Protein AF-A0A7J7JKM2-F1 (afdb_monomer_lite)

Foldseek 3Di:
DDDPPPPPDVVNLLVLLVVVLVVCVVCVPPPDDDDLVNSCVPRCPVNNVCSVVSPVSNVVVNVVVCVVVVD

Structure (mmCIF, N/CA/C/O backbone):
data_AF-A0A7J7JKM2-F1
#
_entry.id   AF-A0A7J7JKM2-F1
#
loop_
_atom_site.group_PDB
_atom_site.id
_atom_site.type_symbol
_atom_site.label_atom_id
_atom_site.label_alt_id
_atom_site.label_comp_id
_atom_site.label_asym_id
_atom_site.label_entity_id
_atom_site.label_seq_id
_atom_site.pdbx_PDB_ins_code
_atom_site.Cartn_x
_atom_site.Cartn_y
_atom_site.Cartn_z
_atom_site.occupancy
_atom_site.B_iso_or_equiv
_atom_site.auth_seq_id
_atom_site.auth_comp_id
_atom_site.auth_asym_id
_atom_site.auth_atom_id
_atom_site.pdbx_PDB_model_num
ATOM 1 N N . MET A 1 1 ? 19.004 -12.205 -27.968 1.00 37.06 1 MET A N 1
ATOM 2 C CA . MET A 1 1 ? 19.503 -12.361 -26.587 1.00 37.06 1 MET A CA 1
ATOM 3 C C . MET A 1 1 ? 18.686 -11.452 -25.693 1.00 37.06 1 MET A C 1
ATOM 5 O O . MET A 1 1 ? 18.553 -10.273 -25.991 1.00 37.06 1 MET A O 1
ATOM 9 N N . SER A 1 2 ? 18.048 -12.045 -24.691 1.00 50.78 2 SER A N 1
ATOM 10 C CA . SER A 1 2 ? 17.079 -11.423 -23.792 1.00 50.78 2 SER A CA 1
ATOM 11 C C . SER A 1 2 ? 17.787 -10.667 -22.674 1.00 50.78 2 SER A C 1
ATOM 13 O O . SER A 1 2 ? 18.588 -11.277 -21.975 1.00 50.78 2 SER A O 1
ATOM 15 N N . GLN A 1 3 ? 17.457 -9.390 -22.467 1.00 40.66 3 GLN A N 1
ATOM 16 C CA . GLN A 1 3 ? 17.667 -8.689 -21.193 1.00 40.66 3 GLN A CA 1
ATOM 17 C C . GLN A 1 3 ? 16.847 -7.387 -21.166 1.00 40.66 3 GLN A C 1
ATOM 19 O O . GLN A 1 3 ? 17.362 -6.279 -21.264 1.00 40.66 3 GLN A O 1
ATOM 24 N N . SER A 1 4 ? 15.523 -7.515 -21.040 1.00 41.09 4 SER A N 1
ATOM 25 C CA . SER A 1 4 ? 14.677 -6.406 -20.591 1.00 41.09 4 SER A CA 1
ATOM 26 C C . SER A 1 4 ? 14.821 -6.290 -19.074 1.00 41.09 4 SER A C 1
ATOM 28 O O . SER A 1 4 ? 14.009 -6.822 -18.314 1.00 41.09 4 SER A O 1
ATOM 30 N N . SER A 1 5 ? 15.895 -5.647 -18.625 1.00 48.25 5 SER A N 1
ATOM 31 C CA . SER A 1 5 ? 16.038 -5.225 -17.234 1.00 48.25 5 SER A CA 1
ATOM 32 C C . SER A 1 5 ? 14.927 -4.219 -16.942 1.00 48.25 5 SER A C 1
ATOM 34 O O . SER A 1 5 ? 15.017 -3.055 -17.319 1.00 48.25 5 SER A O 1
ATOM 36 N N . GLN A 1 6 ? 13.836 -4.699 -16.343 1.00 51.09 6 GLN A N 1
ATOM 37 C CA . GLN A 1 6 ? 12.716 -3.882 -15.894 1.00 51.09 6 GLN A CA 1
ATOM 38 C C . GLN A 1 6 ? 13.196 -2.983 -14.752 1.00 51.09 6 GLN A C 1
ATOM 40 O O . GLN A 1 6 ? 13.096 -3.327 -13.574 1.00 51.09 6 GLN A O 1
ATOM 45 N N . THR A 1 7 ? 13.737 -1.819 -15.093 1.00 60.06 7 THR A N 1
ATOM 46 C CA . THR A 1 7 ? 13.733 -0.675 -14.189 1.00 60.06 7 THR A CA 1
ATOM 47 C C . THR A 1 7 ? 12.274 -0.419 -13.848 1.00 60.06 7 THR A C 1
ATOM 49 O O . THR A 1 7 ? 11.492 -0.022 -14.711 1.00 60.06 7 THR A O 1
ATOM 52 N N . VAL A 1 8 ? 11.887 -0.731 -12.609 1.00 64.06 8 VAL A N 1
ATOM 53 C CA . VAL A 1 8 ? 10.573 -0.372 -12.076 1.00 64.06 8 VAL A CA 1
ATOM 54 C C . VAL A 1 8 ? 10.401 1.122 -12.318 1.00 64.06 8 VAL A C 1
ATOM 56 O O . VAL A 1 8 ? 11.176 1.922 -11.787 1.00 64.06 8 VAL A O 1
ATOM 59 N N . ARG A 1 9 ? 9.445 1.498 -13.171 1.00 82.69 9 ARG A N 1
ATOM 60 C CA . ARG A 1 9 ? 9.247 2.906 -13.504 1.00 82.69 9 ARG A CA 1
ATOM 61 C C . ARG A 1 9 ? 8.689 3.592 -12.271 1.00 82.69 9 ARG A C 1
ATOM 63 O O . ARG A 1 9 ? 7.848 3.037 -11.566 1.00 82.69 9 ARG A O 1
ATOM 70 N N . GLU A 1 10 ? 9.156 4.805 -12.001 1.00 88.88 10 GLU A N 1
ATOM 71 C CA . GLU A 1 10 ? 8.684 5.573 -10.848 1.00 88.88 10 GLU A CA 1
ATOM 72 C C . GLU A 1 10 ? 7.153 5.725 -10.853 1.00 88.88 10 GLU A C 1
ATOM 74 O O . GLU A 1 10 ? 6.507 5.663 -9.807 1.00 88.88 10 GLU A O 1
ATOM 79 N N . GLU A 1 11 ? 6.566 5.852 -12.042 1.00 91.00 11 GLU A N 1
ATOM 80 C CA . GLU A 1 11 ? 5.122 5.893 -12.243 1.00 91.00 11 GLU A CA 1
ATOM 81 C C . GLU A 1 11 ? 4.408 4.637 -11.719 1.00 91.00 11 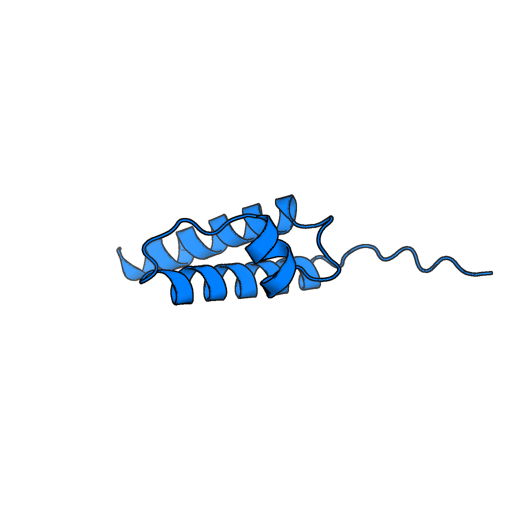GLU A C 1
ATOM 83 O O . GLU A 1 11 ? 3.387 4.757 -11.041 1.00 91.00 11 GLU A O 1
ATOM 88 N N . ASP A 1 12 ? 4.971 3.447 -11.936 1.00 92.69 12 ASP A N 1
ATOM 89 C CA . ASP A 1 12 ? 4.384 2.193 -11.457 1.00 92.69 12 ASP A CA 1
ATOM 90 C C . ASP A 1 12 ? 4.361 2.159 -9.924 1.00 92.69 12 ASP A C 1
ATOM 92 O O . ASP A 1 12 ? 3.359 1.783 -9.312 1.00 92.69 12 ASP A O 1
ATOM 96 N N . VAL A 1 13 ? 5.440 2.624 -9.285 1.00 94.75 13 VAL A N 1
ATOM 97 C CA . VAL A 1 13 ? 5.518 2.758 -7.821 1.00 94.75 13 VAL A CA 1
ATOM 98 C C . VAL A 1 13 ? 4.483 3.760 -7.317 1.00 94.75 13 VAL A C 1
ATOM 100 O O . VAL A 1 13 ? 3.791 3.487 -6.337 1.00 94.75 13 VAL A O 1
ATOM 103 N N . ASN A 1 14 ? 4.345 4.908 -7.986 1.00 95.12 14 ASN A N 1
ATOM 104 C CA . ASN A 1 14 ? 3.362 5.928 -7.624 1.00 95.12 14 ASN A CA 1
ATOM 105 C C . ASN A 1 14 ? 1.928 5.383 -7.731 1.00 95.12 14 ASN A C 1
ATOM 107 O O . ASN A 1 14 ? 1.105 5.625 -6.845 1.00 95.12 14 ASN A O 1
ATOM 111 N N . ASN A 1 15 ? 1.629 4.615 -8.779 1.00 95.56 15 ASN A N 1
ATOM 112 C CA . ASN A 1 15 ? 0.324 3.985 -8.968 1.00 95.56 15 ASN A CA 1
ATOM 113 C C . ASN A 1 15 ? 0.045 2.944 -7.878 1.00 95.56 15 ASN A C 1
ATOM 115 O O . ASN A 1 15 ? -1.002 3.009 -7.229 1.00 95.56 15 ASN A O 1
ATOM 119 N N . LYS A 1 16 ? 1.014 2.073 -7.571 1.00 96.44 16 LYS A N 1
ATOM 120 C CA . LYS A 1 16 ? 0.895 1.117 -6.460 1.00 96.44 16 LYS A CA 1
ATOM 121 C C . LYS A 1 16 ? 0.760 1.791 -5.100 1.00 96.44 16 LYS A C 1
ATOM 123 O O . LYS A 1 16 ? 0.020 1.295 -4.256 1.00 96.44 16 LYS A O 1
ATOM 128 N N . ALA A 1 17 ? 1.418 2.927 -4.883 1.00 97.31 17 ALA A N 1
ATOM 129 C CA . ALA A 1 17 ? 1.294 3.683 -3.643 1.00 97.31 17 ALA A CA 1
ATOM 130 C C . ALA A 1 17 ? -0.131 4.232 -3.466 1.00 97.31 17 ALA A C 1
ATOM 132 O O . ALA A 1 17 ? -0.696 4.131 -2.378 1.00 97.31 17 ALA A O 1
ATOM 133 N N . ARG A 1 18 ? -0.755 4.736 -4.539 1.00 97.44 18 ARG A N 1
ATOM 134 C CA . ARG A 1 18 ? -2.168 5.159 -4.520 1.00 97.44 18 ARG A CA 1
ATOM 135 C C . ARG A 1 18 ? -3.109 3.984 -4.265 1.00 97.44 18 ARG A C 1
ATOM 137 O O . ARG A 1 18 ? -4.030 4.112 -3.461 1.00 97.44 18 ARG A O 1
ATOM 144 N N . ASP A 1 19 ? -2.870 2.844 -4.907 1.00 97.25 19 ASP A N 1
ATOM 145 C CA . ASP A 1 19 ? -3.665 1.632 -4.684 1.00 97.25 19 ASP A CA 1
ATOM 146 C C . ASP A 1 19 ? -3.541 1.130 -3.242 1.00 97.25 19 ASP A C 1
ATOM 148 O O . ASP A 1 19 ? -4.536 0.736 -2.635 1.00 97.25 19 ASP A O 1
ATOM 152 N N . LEU A 1 20 ? -2.344 1.221 -2.659 1.00 97.00 20 LEU A N 1
ATOM 153 C CA . LEU A 1 20 ? -2.101 0.884 -1.262 1.00 97.00 20 LEU A CA 1
ATOM 154 C C . LEU A 1 20 ? -2.862 1.812 -0.306 1.00 97.00 20 LEU A C 1
ATOM 156 O O . LEU A 1 20 ? -3.488 1.335 0.639 1.00 97.00 20 LEU A O 1
ATOM 160 N N . VAL A 1 21 ? -2.875 3.120 -0.572 1.00 96.38 21 VAL A N 1
ATOM 161 C CA . VAL A 1 21 ? -3.673 4.082 0.207 1.00 96.38 21 VAL A CA 1
ATOM 162 C C . VAL A 1 21 ? -5.163 3.755 0.116 1.00 96.38 21 VAL A C 1
ATOM 164 O O . VAL A 1 21 ? -5.826 3.672 1.149 1.00 96.38 21 VAL A O 1
ATOM 167 N N . ARG A 1 22 ? -5.691 3.494 -1.087 1.00 95.62 22 ARG A N 1
ATOM 168 C CA . ARG A 1 22 ? -7.096 3.083 -1.272 1.00 95.62 22 ARG A CA 1
ATOM 169 C C . ARG A 1 22 ? -7.415 1.808 -0.498 1.00 95.62 22 ARG A C 1
ATOM 171 O O . ARG A 1 22 ? -8.449 1.737 0.159 1.00 95.62 22 ARG A O 1
ATOM 178 N N . PHE A 1 23 ? -6.516 0.828 -0.543 1.00 95.75 23 PHE A N 1
ATOM 179 C CA . PHE A 1 23 ? -6.663 -0.422 0.192 1.00 95.75 23 PHE A CA 1
ATOM 180 C C . PHE A 1 23 ? -6.706 -0.196 1.710 1.00 95.75 23 PHE A C 1
ATOM 182 O O . PHE A 1 23 ? -7.555 -0.779 2.387 1.00 95.75 23 PHE A O 1
ATOM 189 N N . PHE A 1 24 ? -5.851 0.683 2.244 1.00 93.44 24 PHE A N 1
ATOM 190 C CA . PHE A 1 24 ? -5.883 1.057 3.658 1.00 93.44 24 PHE A CA 1
ATOM 191 C C . PHE A 1 24 ? -7.181 1.762 4.044 1.00 93.44 24 PHE A C 1
ATOM 193 O O . PHE A 1 24 ? -7.808 1.356 5.021 1.00 93.44 24 PHE A O 1
ATOM 200 N N . LEU A 1 25 ? -7.623 2.748 3.260 1.00 91.38 25 LEU A N 1
ATOM 201 C CA . LEU A 1 25 ? -8.870 3.476 3.514 1.00 91.38 25 LEU A CA 1
ATOM 202 C C . LEU A 1 25 ? -10.087 2.540 3.508 1.00 91.38 25 LEU A C 1
ATOM 204 O O . LEU A 1 25 ? -10.892 2.567 4.438 1.00 91.38 25 LEU A O 1
ATOM 208 N N . ALA A 1 26 ? -10.175 1.646 2.519 1.00 92.38 26 ALA A N 1
ATOM 209 C CA . ALA A 1 26 ? -11.242 0.648 2.426 1.00 92.38 26 ALA A CA 1
ATOM 210 C C . ALA A 1 26 ? -11.231 -0.368 3.584 1.00 92.38 26 ALA A C 1
ATOM 212 O O . ALA A 1 26 ? -12.246 -0.997 3.874 1.00 92.38 26 ALA A O 1
ATOM 213 N N . SER A 1 27 ? -10.091 -0.530 4.258 1.00 92.38 27 SER A N 1
ATOM 214 C CA . SER A 1 27 ? -9.906 -1.502 5.339 1.00 92.38 27 SER A CA 1
ATOM 215 C C . SER A 1 27 ? -9.989 -0.892 6.739 1.00 92.38 27 SER A C 1
ATOM 217 O O . SER A 1 27 ? -9.747 -1.591 7.720 1.00 92.38 27 SER A O 1
ATOM 219 N N . THR A 1 28 ? -10.337 0.389 6.859 1.00 85.00 28 THR A N 1
ATOM 220 C CA . THR A 1 28 ? -10.433 1.100 8.149 1.00 85.00 28 THR A CA 1
ATOM 221 C C . THR A 1 28 ? -11.457 0.487 9.108 1.00 85.00 28 THR A C 1
ATOM 223 O O . THR A 1 28 ? -11.255 0.515 10.316 1.00 85.00 28 THR A O 1
ATOM 226 N N . GLY A 1 29 ? -12.512 -0.153 8.593 1.00 87.94 29 GLY A N 1
ATOM 227 C CA . GLY A 1 29 ? -13.500 -0.880 9.403 1.00 87.94 29 GLY A CA 1
ATOM 228 C C . GLY A 1 29 ? -13.043 -2.259 9.903 1.00 87.94 29 GLY A C 1
ATOM 229 O O . GLY A 1 29 ? -13.815 -2.974 10.545 1.00 87.94 29 GLY A O 1
ATOM 230 N N . ARG A 1 30 ? -11.817 -2.691 9.584 1.00 90.31 30 ARG A N 1
ATOM 231 C CA . ARG A 1 30 ? -11.339 -4.041 9.899 1.00 90.31 30 ARG A CA 1
ATOM 232 C C . ARG A 1 30 ? -10.775 -4.101 11.321 1.00 90.31 30 ARG A C 1
ATOM 234 O O . ARG A 1 30 ? -9.957 -3.283 11.716 1.00 90.31 30 ARG A O 1
ATOM 241 N N . LYS A 1 31 ? -11.147 -5.142 12.074 1.00 85.19 31 LYS A N 1
ATOM 242 C CA . LYS A 1 31 ? -10.682 -5.374 13.460 1.00 85.19 31 LYS A CA 1
ATOM 243 C C . LYS A 1 31 ? -9.244 -5.899 13.571 1.00 85.19 31 LYS A C 1
ATOM 245 O O . LYS A 1 31 ? -8.742 -6.065 14.676 1.00 85.19 31 LYS A O 1
ATOM 250 N N . ALA A 1 32 ? -8.608 -6.223 12.446 1.00 90.31 32 ALA A N 1
ATOM 251 C CA . ALA A 1 32 ? -7.288 -6.839 12.404 1.00 90.31 32 ALA A CA 1
ATOM 252 C C . ALA A 1 32 ? -6.313 -5.979 11.589 1.00 90.31 32 ALA A C 1
ATOM 254 O O . ALA A 1 32 ? -6.710 -5.442 10.549 1.00 90.31 32 ALA A O 1
ATOM 255 N N . PRO A 1 33 ? -5.038 -5.892 12.012 1.00 90.44 33 PRO A N 1
ATOM 256 C CA . PRO A 1 33 ? -4.026 -5.159 11.271 1.00 90.44 33 PRO A CA 1
ATOM 257 C C . PRO A 1 33 ? -3.777 -5.811 9.910 1.00 90.44 33 PRO A C 1
ATOM 259 O O . PRO A 1 33 ? -3.757 -7.039 9.771 1.00 90.44 33 PRO A O 1
ATOM 262 N N . ILE A 1 34 ? -3.548 -4.976 8.902 1.00 93.31 34 ILE A N 1
ATOM 263 C CA . ILE A 1 34 ? -3.182 -5.438 7.568 1.00 93.31 34 ILE A CA 1
ATOM 264 C C . ILE A 1 34 ? -1.752 -5.973 7.595 1.00 93.31 34 ILE A C 1
ATOM 266 O O . ILE A 1 34 ? -0.811 -5.279 7.982 1.00 93.31 34 ILE A O 1
ATOM 270 N N . LYS A 1 35 ? -1.583 -7.214 7.138 1.00 95.12 35 LYS A N 1
ATOM 271 C CA . LYS A 1 35 ? -0.277 -7.874 7.063 1.00 95.12 35 LYS A CA 1
ATOM 272 C C . LYS A 1 35 ? 0.418 -7.573 5.737 1.00 95.12 35 LYS A C 1
ATOM 274 O O . LYS A 1 35 ? -0.225 -7.456 4.697 1.00 95.12 35 LYS A O 1
ATOM 279 N N . ARG A 1 36 ? 1.756 -7.564 5.749 1.00 94.31 36 ARG A N 1
ATOM 280 C CA . ARG A 1 36 ? 2.580 -7.385 4.541 1.00 94.31 36 ARG A CA 1
ATOM 281 C C . ARG A 1 36 ? 2.222 -8.367 3.426 1.00 94.31 36 ARG A C 1
ATOM 283 O O . ARG A 1 36 ? 2.096 -7.940 2.289 1.00 94.31 36 ARG A O 1
ATOM 290 N N . ASN A 1 37 ? 2.033 -9.649 3.741 1.00 95.38 37 ASN A N 1
ATOM 291 C CA . ASN A 1 37 ? 1.704 -10.661 2.729 1.00 95.38 37 ASN A CA 1
ATOM 292 C C . ASN A 1 37 ? 0.385 -10.345 2.018 1.00 95.38 37 ASN A C 1
ATOM 294 O O . ASN A 1 37 ? 0.312 -10.461 0.804 1.00 95.38 37 ASN A O 1
ATOM 298 N N . GLU A 1 38 ? -0.613 -9.854 2.756 1.00 95.12 38 GLU A N 1
ATOM 299 C CA . GLU A 1 38 ? -1.892 -9.439 2.179 1.00 95.12 38 GLU A CA 1
ATOM 300 C C . GLU A 1 38 ? -1.725 -8.227 1.253 1.00 95.12 38 GLU A C 1
ATOM 302 O O . GLU A 1 38 ? -2.313 -8.186 0.176 1.00 95.12 38 GLU A O 1
ATOM 307 N N . ILE A 1 39 ? -0.881 -7.261 1.629 1.00 96.25 39 ILE A N 1
ATOM 308 C CA . ILE A 1 39 ? -0.545 -6.125 0.759 1.00 96.25 39 ILE A CA 1
ATOM 309 C C . ILE A 1 39 ? 0.172 -6.609 -0.503 1.00 96.25 39 ILE A C 1
ATOM 311 O O . ILE A 1 39 ? -0.112 -6.138 -1.603 1.00 96.25 39 ILE A O 1
ATOM 315 N N . VAL A 1 40 ? 1.113 -7.542 -0.360 1.00 96.38 40 VAL A N 1
ATOM 316 C CA . VAL A 1 40 ? 1.855 -8.079 -1.501 1.00 96.38 40 VAL A CA 1
ATOM 317 C C . VAL A 1 40 ? 0.909 -8.789 -2.464 1.00 96.38 40 VAL A C 1
ATOM 319 O O . VAL A 1 40 ? 0.944 -8.502 -3.655 1.00 96.38 40 VAL A O 1
ATOM 322 N N . GLU A 1 41 ? 0.023 -9.633 -1.951 1.00 95.94 41 GLU A N 1
ATOM 323 C CA . GLU A 1 41 ? -0.943 -10.388 -2.747 1.00 95.94 41 GLU A CA 1
ATOM 324 C C . GLU A 1 41 ? -1.974 -9.480 -3.435 1.00 95.94 41 GLU A C 1
ATOM 326 O O . GLU A 1 41 ? -2.209 -9.596 -4.638 1.00 95.94 41 GLU A O 1
ATOM 331 N N . LYS A 1 42 ? -2.566 -8.536 -2.694 1.00 95.00 42 LYS A N 1
ATOM 332 C CA . LYS A 1 42 ? -3.690 -7.727 -3.191 1.00 95.00 42 LYS A CA 1
ATOM 333 C C . LYS A 1 42 ? -3.265 -6.484 -3.964 1.00 95.00 42 LYS A C 1
ATOM 335 O O . LYS A 1 42 ? -3.969 -6.073 -4.883 1.00 95.00 42 LYS A O 1
ATOM 340 N N . VAL A 1 43 ? -2.135 -5.878 -3.599 1.00 96.38 43 VAL A N 1
ATOM 341 C CA . VAL A 1 43 ? -1.692 -4.590 -4.155 1.00 96.38 43 VAL A CA 1
ATOM 342 C C . VAL A 1 43 ? -0.452 -4.766 -5.018 1.00 96.38 43 VAL A C 1
ATOM 344 O O . VAL A 1 43 ? -0.476 -4.417 -6.201 1.00 96.38 43 VAL A O 1
ATOM 347 N N . MET A 1 44 ? 0.630 -5.317 -4.464 1.00 94.44 44 MET A N 1
ATOM 348 C CA . MET A 1 44 ? 1.928 -5.317 -5.151 1.00 94.44 44 MET A CA 1
ATOM 349 C C . MET A 1 44 ? 1.981 -6.288 -6.328 1.00 94.44 44 MET A C 1
ATOM 351 O O . MET A 1 44 ? 2.587 -5.955 -7.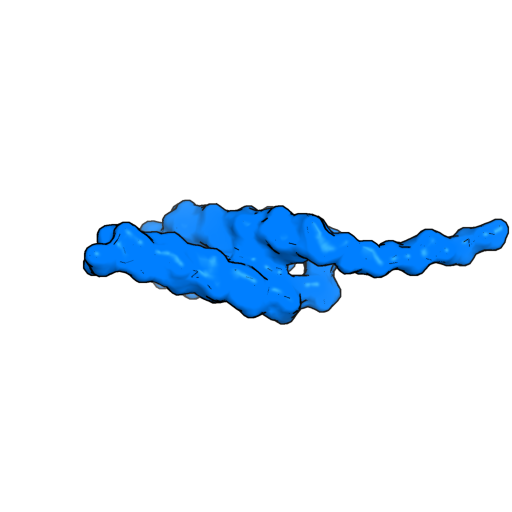346 1.00 94.44 44 MET A O 1
ATOM 355 N N . LYS A 1 45 ? 1.347 -7.460 -6.203 1.00 91.62 45 LYS A N 1
ATOM 356 C CA . LYS A 1 45 ? 1.444 -8.571 -7.156 1.00 91.62 45 LYS A CA 1
ATOM 357 C C . LYS A 1 45 ? 2.920 -8.856 -7.478 1.00 91.62 45 LYS A C 1
ATOM 359 O O . LYS A 1 45 ? 3.723 -9.075 -6.569 1.00 91.62 45 LYS A O 1
ATOM 364 N N . ASP A 1 46 ? 3.303 -8.738 -8.743 1.00 90.44 46 ASP A N 1
ATOM 365 C CA . ASP A 1 46 ? 4.655 -9.018 -9.238 1.00 90.44 46 ASP A CA 1
ATOM 366 C C . ASP A 1 46 ? 5.704 -7.985 -8.783 1.00 90.44 46 ASP A C 1
ATOM 368 O O . ASP A 1 46 ? 6.909 -8.218 -8.872 1.00 90.44 46 ASP A O 1
ATOM 372 N N . MET A 1 47 ? 5.275 -6.849 -8.221 1.00 90.75 47 MET A N 1
ATOM 373 C CA . MET A 1 47 ? 6.153 -5.759 -7.777 1.00 90.75 47 MET A CA 1
ATOM 374 C C . MET A 1 47 ? 6.589 -5.877 -6.310 1.00 90.75 47 MET A C 1
ATOM 376 O O . MET A 1 47 ? 6.952 -4.882 -5.682 1.00 90.75 47 MET A O 1
ATOM 380 N N . SER A 1 48 ? 6.580 -7.079 -5.732 1.00 92.06 48 SER A N 1
ATOM 381 C CA . SER A 1 48 ? 6.929 -7.318 -4.319 1.00 92.06 48 SER A CA 1
ATOM 382 C C . SER A 1 48 ? 8.287 -6.727 -3.900 1.00 92.06 48 SER A C 1
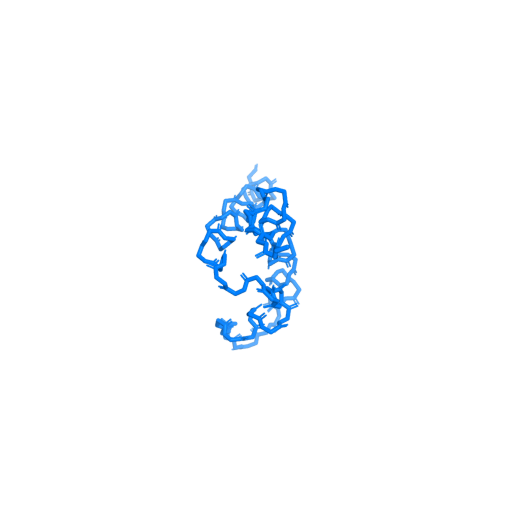ATOM 384 O O . SER A 1 48 ? 8.440 -6.263 -2.767 1.00 92.06 48 SER A O 1
ATOM 386 N N . ARG A 1 49 ? 9.258 -6.660 -4.823 1.00 93.06 49 ARG A N 1
ATOM 387 C CA . ARG A 1 49 ? 10.582 -6.043 -4.609 1.00 93.06 49 ARG A CA 1
ATOM 388 C C . ARG A 1 49 ? 10.516 -4.535 -4.352 1.00 93.06 49 ARG A C 1
ATOM 390 O O . ARG A 1 49 ? 11.340 -4.009 -3.614 1.00 93.06 49 ARG A O 1
ATOM 397 N N . ALA A 1 50 ? 9.515 -3.851 -4.902 1.00 93.50 50 ALA A N 1
ATOM 398 C CA . ALA A 1 50 ? 9.297 -2.416 -4.725 1.00 93.50 50 ALA A CA 1
ATOM 399 C C . ALA A 1 50 ? 8.457 -2.081 -3.477 1.00 93.50 50 ALA A C 1
ATOM 401 O O . ALA A 1 50 ? 8.056 -0.930 -3.303 1.00 93.50 50 ALA A 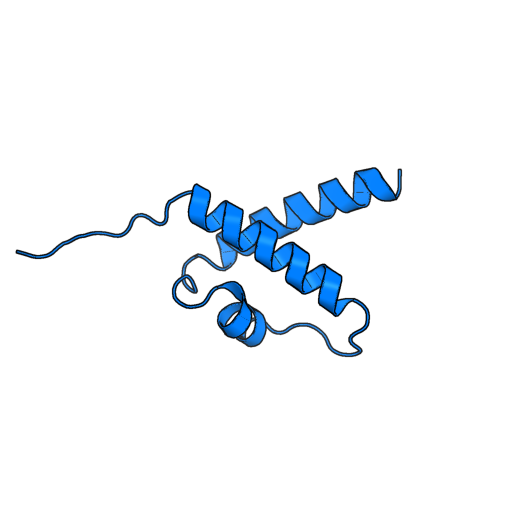O 1
ATOM 402 N N . PHE A 1 51 ? 8.174 -3.060 -2.604 1.00 95.38 51 PHE A N 1
ATOM 403 C CA . PHE A 1 51 ? 7.289 -2.883 -1.448 1.00 95.38 51 PHE A CA 1
ATOM 404 C C . PHE A 1 51 ? 7.713 -1.722 -0.546 1.00 95.38 51 PHE A C 1
ATOM 406 O O . PHE A 1 51 ? 6.890 -0.868 -0.241 1.00 95.38 51 PHE A O 1
ATOM 413 N N . ASN A 1 52 ? 8.988 -1.664 -0.146 1.00 96.12 52 ASN A N 1
ATOM 414 C CA . ASN A 1 52 ? 9.461 -0.639 0.791 1.00 96.12 52 ASN A CA 1
ATOM 415 C C . ASN A 1 52 ? 9.300 0.766 0.198 1.00 96.12 52 ASN A C 1
ATOM 417 O O . ASN A 1 52 ? 8.740 1.647 0.840 1.00 96.12 52 ASN A O 1
ATOM 421 N N . LEU A 1 53 ? 9.711 0.944 -1.060 1.00 95.12 53 LEU A N 1
ATOM 422 C CA . LEU A 1 53 ? 9.587 2.219 -1.761 1.00 95.12 53 LEU A CA 1
ATOM 423 C C . LEU A 1 53 ? 8.117 2.635 -1.943 1.00 95.12 53 LEU A C 1
ATOM 425 O O . LEU A 1 53 ? 7.761 3.793 -1.742 1.00 95.12 53 LEU A O 1
ATOM 429 N N . THR A 1 54 ? 7.254 1.677 -2.280 1.00 96.19 54 THR A N 1
ATOM 430 C CA . THR A 1 54 ? 5.811 1.904 -2.439 1.00 96.19 54 THR A CA 1
ATOM 431 C C . THR A 1 54 ? 5.155 2.282 -1.113 1.00 96.19 54 THR A C 1
ATOM 433 O O . THR A 1 54 ? 4.325 3.187 -1.075 1.00 96.19 54 THR A O 1
ATOM 436 N N . MET A 1 55 ? 5.543 1.622 -0.018 1.00 96.88 55 MET A N 1
ATOM 437 C CA . MET A 1 55 ? 5.028 1.890 1.325 1.00 96.88 55 MET A CA 1
ATOM 438 C C . MET A 1 55 ? 5.408 3.293 1.806 1.00 96.88 55 MET A C 1
ATOM 440 O O . MET A 1 55 ? 4.554 3.997 2.338 1.00 96.88 55 MET A O 1
ATOM 444 N N . GLU A 1 56 ? 6.654 3.724 1.593 1.00 97.06 56 GLU A N 1
ATOM 445 C CA . GLU A 1 56 ? 7.086 5.085 1.940 1.00 97.06 56 GLU A CA 1
ATOM 446 C C . GLU A 1 56 ? 6.282 6.141 1.174 1.00 97.06 56 GLU A C 1
ATOM 448 O O . GLU A 1 56 ? 5.699 7.038 1.784 1.00 97.06 56 GLU A O 1
ATOM 453 N N . LYS A 1 57 ? 6.125 5.978 -0.147 1.00 96.75 57 LYS A N 1
ATOM 454 C CA . LYS A 1 57 ? 5.290 6.891 -0.942 1.00 96.75 57 LYS A CA 1
ATOM 455 C C . LYS A 1 57 ? 3.823 6.881 -0.492 1.00 96.75 57 LYS A C 1
ATOM 457 O O . LYS A 1 57 ? 3.193 7.935 -0.432 1.00 96.75 57 LYS A O 1
ATOM 462 N N . ALA A 1 58 ? 3.279 5.716 -0.140 1.00 97.12 58 ALA A N 1
ATOM 463 C CA . ALA A 1 58 ? 1.910 5.598 0.360 1.00 97.12 58 ALA A CA 1
ATOM 464 C C . ALA A 1 58 ? 1.711 6.337 1.693 1.00 97.12 58 ALA A C 1
ATOM 466 O O . ALA A 1 58 ? 0.686 6.998 1.863 1.00 97.12 58 ALA A O 1
ATOM 467 N N . LYS A 1 59 ? 2.687 6.287 2.614 1.00 96.31 59 LYS A N 1
ATOM 468 C CA . LYS A 1 59 ? 2.646 7.058 3.869 1.00 96.31 59 LYS A CA 1
ATOM 469 C C . LYS A 1 59 ? 2.568 8.556 3.594 1.00 96.31 59 LYS A C 1
ATOM 471 O O . LYS A 1 59 ? 1.692 9.212 4.143 1.00 96.31 59 LYS A O 1
ATOM 476 N N . THR A 1 60 ? 3.422 9.083 2.714 1.00 96.62 60 THR A N 1
ATOM 477 C CA . THR A 1 60 ? 3.402 10.509 2.347 1.00 96.62 60 THR A CA 1
ATOM 478 C C . THR A 1 60 ? 2.045 10.926 1.783 1.00 96.62 60 THR A C 1
ATOM 480 O O . THR A 1 60 ? 1.486 11.933 2.209 1.00 96.62 60 THR A O 1
ATOM 483 N N . ILE A 1 61 ? 1.482 10.133 0.863 1.0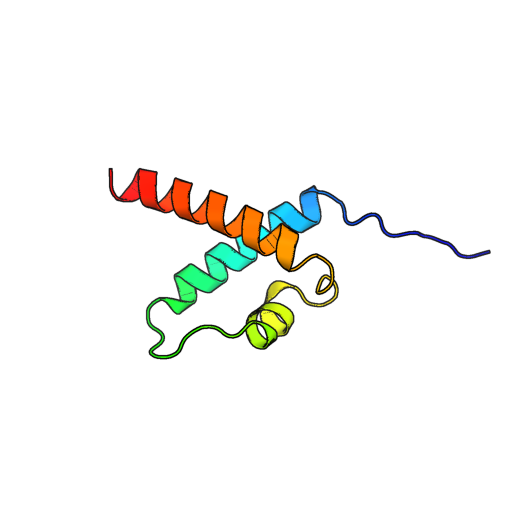0 95.75 61 ILE A N 1
ATOM 484 C CA . ILE A 1 61 ? 0.158 10.407 0.287 1.00 95.75 61 ILE A CA 1
ATOM 485 C C . ILE A 1 61 ? -0.916 10.403 1.380 1.00 95.75 61 ILE A C 1
ATOM 487 O O . ILE A 1 61 ? -1.719 11.329 1.441 1.00 95.75 61 ILE A O 1
ATOM 491 N N . MET A 1 62 ? -0.922 9.390 2.252 1.00 94.56 62 MET A N 1
ATOM 492 C CA . MET A 1 62 ? -1.899 9.282 3.336 1.00 94.56 62 MET A CA 1
ATOM 493 C C . MET A 1 62 ? -1.811 10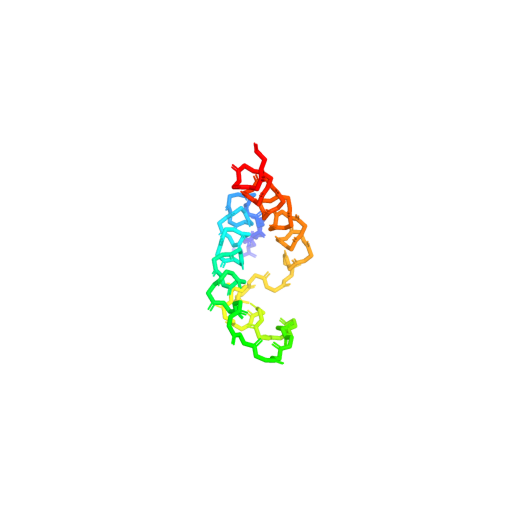.473 4.295 1.00 94.56 62 MET A C 1
ATOM 495 O O . MET A 1 62 ? -2.839 11.059 4.617 1.00 94.56 62 MET A O 1
ATOM 499 N N . THR A 1 63 ? -0.605 10.863 4.714 1.00 95.19 63 THR A N 1
ATOM 500 C CA . THR A 1 63 ? -0.402 12.021 5.594 1.00 95.19 63 THR A CA 1
ATOM 501 C C . THR A 1 63 ? -0.938 13.297 4.959 1.00 95.19 63 THR A C 1
ATOM 503 O O . THR A 1 63 ? -1.661 14.031 5.620 1.00 95.19 63 THR A O 1
ATOM 506 N N . ASN A 1 64 ? -0.657 13.537 3.676 1.00 93.88 64 ASN A N 1
ATOM 507 C CA . ASN A 1 64 ? -1.144 14.730 2.980 1.00 93.88 64 ASN A CA 1
ATOM 508 C C . ASN A 1 64 ? -2.674 14.751 2.871 1.00 93.88 64 ASN A C 1
ATOM 510 O O . ASN A 1 64 ? -3.295 15.789 3.086 1.00 93.88 64 ASN A O 1
ATOM 514 N N . VAL A 1 65 ? -3.283 13.603 2.556 1.00 90.62 65 VAL A N 1
ATOM 515 C CA . VAL A 1 65 ? -4.744 13.474 2.466 1.00 90.62 65 VAL A CA 1
ATOM 516 C C . VAL A 1 65 ? -5.392 13.700 3.829 1.00 90.62 65 VAL A C 1
ATOM 518 O O . VAL A 1 65 ? -6.337 14.473 3.931 1.00 90.62 65 VAL A O 1
ATOM 521 N N . LEU A 1 66 ? -4.883 13.057 4.882 1.00 89.19 66 LEU A N 1
ATOM 522 C CA . LEU A 1 66 ? -5.424 13.212 6.231 1.00 89.19 66 LEU A CA 1
ATOM 523 C C . LEU A 1 66 ? -5.215 14.625 6.772 1.00 89.19 66 LEU A C 1
ATOM 525 O O . LEU A 1 66 ? -6.113 15.148 7.420 1.00 89.19 66 LEU A O 1
ATOM 529 N N . PHE A 1 67 ? -4.072 15.248 6.478 1.00 93.19 67 PHE A N 1
ATOM 530 C CA . PHE A 1 67 ? -3.811 16.632 6.853 1.00 93.19 67 PHE A CA 1
ATOM 531 C C . PHE A 1 67 ? -4.864 17.567 6.255 1.00 93.19 67 PHE A C 1
ATOM 533 O O . PHE A 1 67 ? -5.474 18.314 7.001 1.00 93.19 67 PHE A O 1
ATOM 540 N N . TYR A 1 68 ? -5.150 17.450 4.955 1.00 91.31 68 TYR A N 1
ATOM 541 C CA . TYR A 1 68 ? -6.146 18.289 4.277 1.00 91.31 68 TYR A CA 1
ATOM 542 C C . TYR A 1 68 ? -7.598 18.041 4.726 1.00 91.31 68 TYR A C 1
ATOM 544 O O . TYR A 1 68 ? -8.459 18.895 4.553 1.00 91.31 68 TYR A O 1
ATOM 552 N N . ILE A 1 69 ? -7.908 16.847 5.243 1.00 84.81 69 ILE A N 1
ATOM 553 C CA . ILE A 1 69 ? -9.257 16.524 5.733 1.00 84.81 69 ILE A CA 1
ATOM 554 C C . ILE A 1 69 ? -9.459 17.011 7.172 1.00 84.81 69 ILE A C 1
ATOM 556 O O . ILE A 1 69 ? -10.573 17.377 7.542 1.00 84.81 69 ILE A O 1
ATOM 560 N N . LEU A 1 70 ? -8.414 16.944 7.999 1.00 82.88 70 LEU A N 1
ATOM 561 C CA . LEU A 1 70 ? -8.507 17.182 9.441 1.00 82.88 70 LEU A CA 1
ATOM 562 C C . LEU A 1 70 ? -8.123 18.608 9.861 1.00 82.88 70 LEU A C 1
ATOM 564 O O . LEU A 1 70 ? -8.452 18.989 10.985 1.00 82.88 70 LEU A O 1
ATOM 568 N N . PHE A 1 71 ? -7.444 19.369 8.999 1.00 72.75 71 PHE A N 1
ATOM 569 C CA . PHE A 1 71 ? -6.990 20.741 9.240 1.00 72.75 71 PHE A CA 1
ATOM 570 C C . PHE A 1 71 ? -7.339 21.639 8.055 1.00 72.75 71 PHE A C 1
ATOM 572 O O . PHE A 1 71 ? -7.729 22.798 8.318 1.00 72.75 71 PHE A O 1
#

Organism: Bugula neritina (NCBI:txid10212)

Sequence (71 aa):
MSQSSQTVREEDVNNKARDLVRFFLASTGRKAPIKRNEIVEKVMKDMSRAFNLTMEKAKTIMTNVLFYILF

pLDDT: mean 88.06, std 14.79, range [37.06, 97.44]

InterPro domains:
  IPR002190 MAGE homology domain [PF01454] (20-65)
  IPR041898 MAGE homology domain, winged helix WH1 motif [G3DSA:1.10.10.1200] (7-70)

Secondary structure (DSSP, 8-state):
---------HHHHHHHHHHHHHHHHHTTT-SSPPPHHHHIIIIIGGGGGGHHHHHHHHHHHHHHHHHHHH-

Radius of gyration: 14.05 Å; chains: 1; bounding box: 33×33×40 Å